Protein AF-0000000082939310 (afdb_homodimer)

Foldseek 3Di:
DWWDQDPPDIDRPVFWDDKDFPVCCPVPPVVVVVVVVLCVQAPEAERDPAAGMWTDGNHYIYRGNDHPVRRVVRGCVVVVVPVVVVPPVD/DWWDQDPPDIDRPVFWDDKDFPVCCVVPPVVVVVVVVLCVQAEEAERDPAAGMWTDGNHYIYRGNDHPVRRVVRGCVVVVVPPVVVPPVD

Organism: NCBI:txid1808955

Sequence (180 aa):
MFIHLGENVVVPIREIVAILDGQLFYSSTIVQEFIDGQSKTKEIIEISTTMKTIIVTLNQIYFSPLASVTLKRRSTQLFETGQINLENEQMFIHLGENVVVPIREIVAILDGQLFYSSTIVQEFIDGQSKTKEIIEISTTMKTIIVTLNQIYFSPLASVTLKRRSTQLFETGQINLENEQ

Structure (mmCIF, N/CA/C/O backbone):
data_AF-0000000082939310-model_v1
#
loop_
_entity.id
_entity.type
_entity.pdbx_description
1 polymer 'DUF370 domain-containing protein'
#
loop_
_atom_site.group_PDB
_atom_site.id
_atom_site.type_symbol
_atom_site.label_atom_id
_atom_site.label_alt_id
_atom_site.label_comp_id
_atom_site.label_asym_id
_atom_site.label_entity_id
_atom_site.label_seq_id
_atom_site.pdbx_PDB_ins_code
_atom_site.Cartn_x
_atom_site.Cartn_y
_atom_site.Cartn_z
_atom_site.occupancy
_atom_site.B_iso_or_equiv
_atom_site.auth_seq_id
_atom_site.auth_comp_id
_atom_site.auth_asym_id
_atom_site.auth_atom_id
_atom_site.pdbx_PDB_model_num
ATOM 1 N N . MET A 1 1 ? 14.227 -8.078 5.848 1 77.56 1 MET A N 1
ATOM 2 C CA . MET A 1 1 ? 12.852 -8.25 6.324 1 77.56 1 MET A CA 1
ATOM 3 C C . MET A 1 1 ? 11.93 -8.664 5.184 1 77.56 1 MET A C 1
ATOM 5 O O . MET A 1 1 ? 12.125 -8.25 4.039 1 77.56 1 MET A O 1
ATOM 9 N N . PHE A 1 2 ? 11.047 -9.656 5.637 1 82.06 2 PHE A N 1
ATOM 10 C CA . PHE A 1 2 ? 10.18 -10.227 4.605 1 82.06 2 PHE A CA 1
ATOM 11 C C . PHE A 1 2 ? 8.727 -10.203 5.043 1 82.06 2 PHE A C 1
ATOM 13 O O . PHE A 1 2 ? 8.43 -10.102 6.238 1 82.06 2 PHE A O 1
ATOM 20 N N . ILE A 1 3 ? 7.859 -10.266 3.953 1 84.94 3 ILE A N 1
ATOM 21 C CA . ILE A 1 3 ? 6.434 -10.422 4.23 1 84.94 3 ILE A CA 1
ATOM 22 C C . ILE A 1 3 ? 5.891 -11.633 3.479 1 84.94 3 ILE A C 1
ATOM 24 O O . ILE A 1 3 ? 6.281 -11.891 2.338 1 84.94 3 ILE A O 1
ATOM 28 N N . HIS A 1 4 ? 5.113 -12.406 4.16 1 87.94 4 HIS A N 1
ATOM 29 C CA . HIS A 1 4 ? 4.438 -13.547 3.557 1 87.94 4 HIS A CA 1
ATOM 30 C C . HIS A 1 4 ? 3.135 -13.125 2.887 1 87.94 4 HIS A C 1
ATOM 32 O O . HIS A 1 4 ? 2.291 -12.477 3.512 1 87.94 4 HIS A O 1
ATOM 38 N N . LEU A 1 5 ? 2.957 -13.586 1.614 1 90.81 5 LEU A N 1
ATOM 39 C CA . LEU A 1 5 ? 1.813 -13.133 0.831 1 90.81 5 LEU A CA 1
ATOM 40 C C . LEU A 1 5 ? 0.791 -14.258 0.666 1 90.81 5 LEU A C 1
ATOM 42 O O . LEU A 1 5 ? -0.255 -14.062 0.042 1 90.81 5 LEU A O 1
ATOM 46 N N . GLY A 1 6 ? 1.172 -15.43 1.054 1 87.69 6 GLY A N 1
ATOM 47 C CA . GLY A 1 6 ? 0.301 -16.578 0.898 1 87.69 6 GLY A CA 1
ATOM 48 C C . GLY A 1 6 ? 0.939 -17.703 0.11 1 87.69 6 GLY A C 1
ATOM 49 O O . GLY A 1 6 ? 1.734 -17.469 -0.801 1 87.69 6 GLY A O 1
ATOM 50 N N . GLU A 1 7 ? 0.528 -19.016 0.419 1 88.88 7 GLU A N 1
ATOM 51 C CA . GLU A 1 7 ? 0.903 -20.234 -0.285 1 88.88 7 GLU A CA 1
ATOM 52 C C . GLU A 1 7 ? 2.41 -20.297 -0.521 1 88.88 7 GLU A C 1
ATOM 54 O O . GLU A 1 7 ? 2.857 -20.562 -1.639 1 88.88 7 GLU A O 1
ATOM 59 N N . ASN A 1 8 ? 3.225 -19.953 0.34 1 87.06 8 ASN A N 1
ATOM 60 C CA . ASN A 1 8 ? 4.676 -20.094 0.361 1 87.06 8 ASN A CA 1
ATOM 61 C C . ASN A 1 8 ? 5.352 -19.016 -0.491 1 87.06 8 ASN A C 1
ATOM 63 O O . ASN A 1 8 ? 6.402 -19.266 -1.082 1 87.06 8 ASN A O 1
ATOM 67 N N . VAL A 1 9 ? 4.648 -17.953 -0.665 1 92.06 9 VAL A N 1
ATOM 68 C CA . VAL A 1 9 ? 5.234 -16.812 -1.362 1 92.06 9 VAL A CA 1
ATOM 69 C C . VAL A 1 9 ? 5.648 -15.75 -0.351 1 92.06 9 VAL A C 1
ATOM 71 O O . VAL A 1 9 ? 4.844 -15.336 0.488 1 92.06 9 VAL A O 1
ATOM 74 N N . VAL A 1 10 ? 6.902 -15.375 -0.443 1 89.69 10 VAL A N 1
ATOM 75 C CA . VAL A 1 10 ? 7.457 -14.352 0.443 1 89.69 10 VAL A CA 1
ATOM 76 C C . VAL A 1 10 ? 8.211 -13.305 -0.377 1 89.69 10 VAL A C 1
ATOM 78 O O . VAL A 1 10 ? 8.867 -13.641 -1.366 1 89.69 10 VAL A O 1
ATOM 81 N N . VAL A 1 11 ? 8.023 -12.039 -0.025 1 90.81 11 VAL A N 1
ATOM 82 C CA . VAL A 1 11 ? 8.727 -10.984 -0.738 1 90.81 11 VAL A CA 1
ATOM 83 C C . VAL A 1 11 ? 9.469 -10.094 0.257 1 90.81 11 VAL A C 1
ATOM 85 O O . VAL A 1 11 ? 9.016 -9.906 1.392 1 90.81 11 VAL A O 1
ATOM 88 N N . PRO A 1 12 ? 10.617 -9.609 -0.157 1 87.56 12 PRO A N 1
ATOM 89 C CA . PRO A 1 12 ? 11.281 -8.625 0.7 1 87.56 12 PRO A CA 1
ATOM 90 C C . PRO A 1 12 ? 10.5 -7.316 0.805 1 87.56 12 PRO A C 1
ATOM 92 O O . PRO A 1 12 ? 10.016 -6.797 -0.206 1 87.56 12 PRO A O 1
ATOM 95 N N . ILE A 1 13 ? 10.367 -6.758 2.006 1 85.25 13 ILE A N 1
ATOM 96 C CA . ILE A 1 13 ? 9.617 -5.531 2.254 1 85.25 13 ILE A CA 1
ATOM 97 C C . ILE A 1 13 ? 10.227 -4.383 1.452 1 85.25 13 ILE A C 1
ATOM 99 O O . ILE A 1 13 ? 9.508 -3.531 0.928 1 85.25 13 ILE A O 1
ATOM 103 N N . ARG A 1 14 ? 11.531 -4.391 1.228 1 84.56 14 ARG A N 1
ATOM 104 C CA . ARG A 1 14 ? 12.234 -3.289 0.579 1 84.56 14 ARG A CA 1
ATOM 105 C C . ARG A 1 14 ? 11.867 -3.199 -0.899 1 84.56 14 ARG A C 1
ATOM 107 O O . ARG A 1 14 ? 12.133 -2.184 -1.548 1 84.56 14 ARG A O 1
ATOM 114 N N . GLU A 1 15 ? 11.289 -4.238 -1.405 1 91.31 15 GLU A N 1
ATOM 115 C CA . GLU A 1 15 ? 10.961 -4.258 -2.828 1 91.31 15 GLU A CA 1
ATOM 116 C C . GLU A 1 15 ? 9.531 -3.785 -3.068 1 91.31 15 GLU A C 1
ATOM 118 O O . GLU A 1 15 ? 9.117 -3.598 -4.215 1 91.31 15 GLU A O 1
ATOM 123 N N . ILE A 1 16 ? 8.828 -3.566 -1.987 1 90.81 16 ILE A N 1
ATOM 124 C CA . ILE A 1 16 ? 7.418 -3.215 -2.127 1 90.81 16 ILE A CA 1
ATOM 125 C C . ILE A 1 16 ? 7.289 -1.745 -2.518 1 90.81 16 ILE A C 1
ATOM 127 O O . ILE A 1 16 ? 7.887 -0.873 -1.883 1 90.81 16 ILE A O 1
ATOM 131 N N . VAL A 1 17 ? 6.496 -1.561 -3.537 1 93.12 17 VAL A N 1
ATOM 132 C CA . VAL A 1 17 ? 6.23 -0.223 -4.055 1 93.12 17 VAL A CA 1
ATOM 133 C C . VAL A 1 17 ? 4.875 0.265 -3.547 1 93.12 17 VAL A C 1
ATOM 135 O O . VAL A 1 17 ? 4.723 1.435 -3.184 1 93.12 17 VAL A O 1
ATOM 138 N N . ALA A 1 18 ? 3.908 -0.695 -3.471 1 94 18 ALA A N 1
ATOM 139 C CA . ALA A 1 18 ? 2.547 -0.338 -3.08 1 94 18 ALA A CA 1
ATOM 140 C C . ALA A 1 18 ? 1.801 -1.548 -2.523 1 94 18 ALA A C 1
ATOM 142 O O . ALA A 1 18 ? 2.029 -2.68 -2.957 1 94 18 ALA A O 1
ATOM 143 N N . ILE A 1 19 ? 0.95 -1.281 -1.609 1 93.12 19 ILE A N 1
ATOM 144 C CA . ILE A 1 19 ? -0.035 -2.232 -1.106 1 93.12 19 ILE A CA 1
ATOM 145 C C . ILE A 1 19 ? -1.438 -1.645 -1.245 1 93.12 19 ILE A C 1
ATOM 147 O O . ILE A 1 19 ? -1.698 -0.529 -0.789 1 93.12 19 ILE A O 1
ATOM 151 N N . LEU A 1 20 ? -2.307 -2.426 -1.86 1 94.56 20 LEU A N 1
ATOM 152 C CA . LEU A 1 20 ? -3.643 -1.908 -2.141 1 94.56 20 LEU A CA 1
ATOM 153 C C . LEU A 1 20 ? -4.715 -2.896 -1.689 1 94.56 20 LEU A C 1
ATOM 155 O O . LEU A 1 20 ? -4.488 -4.109 -1.692 1 94.56 20 LEU A O 1
ATOM 159 N N . ASP A 1 21 ? -5.836 -2.35 -1.331 1 93.38 21 ASP A N 1
ATOM 160 C CA . ASP A 1 21 ? -7.004 -3.189 -1.074 1 93.38 21 ASP A CA 1
ATOM 161 C C . ASP A 1 21 ? -7.5 -3.85 -2.357 1 93.38 21 ASP A C 1
ATOM 163 O O . ASP A 1 21 ? -7.883 -3.164 -3.309 1 93.38 21 ASP A O 1
ATOM 167 N N . GLY A 1 22 ? -7.594 -5.129 -2.336 1 94.69 22 GLY A N 1
ATOM 168 C CA . GLY A 1 22 ? -7.965 -5.883 -3.521 1 94.69 22 GLY A CA 1
ATOM 169 C C . GLY A 1 22 ? -9.391 -5.625 -3.969 1 94.69 22 GLY A C 1
ATOM 170 O O . GLY A 1 22 ? -9.703 -5.734 -5.156 1 94.69 22 GLY A O 1
ATOM 171 N N . GLN A 1 23 ? -10.227 -5.254 -3.076 1 92.12 23 GLN A N 1
ATOM 172 C CA . GLN A 1 23 ? -11.617 -4.996 -3.408 1 92.12 23 GLN A CA 1
ATOM 173 C C . GLN A 1 23 ? -11.75 -3.814 -4.367 1 92.12 23 GLN A C 1
ATOM 175 O O . GLN A 1 23 ? -12.664 -3.773 -5.191 1 92.12 23 GLN A O 1
ATOM 180 N N . LEU A 1 24 ? -10.805 -3.02 -4.383 1 91.56 24 LEU A N 1
ATOM 181 C CA . LEU A 1 24 ? -10.891 -1.802 -5.184 1 91.56 24 LEU A CA 1
ATOM 182 C C . LEU A 1 24 ? -10.492 -2.07 -6.629 1 91.56 24 LEU A C 1
ATOM 184 O O . LEU A 1 24 ? -10.789 -1.27 -7.52 1 91.56 24 LEU A O 1
ATOM 188 N N . PHE A 1 25 ? -9.883 -3.113 -6.828 1 93.62 25 PHE A N 1
ATOM 189 C CA . PHE A 1 25 ? -9.492 -3.477 -8.188 1 93.62 25 PHE A CA 1
ATOM 190 C C . PHE A 1 25 ? -10.719 -3.592 -9.086 1 93.62 25 PHE A C 1
ATOM 192 O O . PHE A 1 25 ? -10.656 -3.256 -10.273 1 93.62 25 PHE A O 1
ATOM 199 N N . TYR A 1 26 ? -11.812 -3.906 -8.516 1 92.12 26 TYR A N 1
ATOM 200 C CA . TYR A 1 26 ? -13.008 -4.156 -9.305 1 92.12 26 TYR A CA 1
ATOM 201 C C . TYR A 1 26 ? -13.938 -2.947 -9.289 1 92.12 26 TYR A C 1
ATOM 203 O O . TYR A 1 26 ? -14.742 -2.758 -10.203 1 92.12 26 TYR A O 1
ATOM 211 N N . SER A 1 27 ? -13.734 -2.184 -8.305 1 91.88 27 SER A N 1
ATOM 212 C CA . SER A 1 27 ? -14.75 -1.15 -8.117 1 91.88 27 SER A CA 1
ATOM 213 C C . SER A 1 27 ? -14.188 0.234 -8.43 1 91.88 27 SER A C 1
ATOM 215 O O . SER A 1 27 ? -14.953 1.176 -8.664 1 91.88 27 SER A O 1
ATOM 217 N N . SER A 1 28 ? -12.844 0.366 -8.422 1 90.56 28 SER A N 1
ATOM 218 C CA . SER A 1 28 ? -12.234 1.68 -8.602 1 90.56 28 SER A CA 1
ATOM 219 C C . SER A 1 28 ? -11.484 1.768 -9.93 1 90.56 28 SER A C 1
ATOM 221 O O . SER A 1 28 ? -10.531 1.024 -10.164 1 90.56 28 SER A O 1
ATOM 223 N N . THR A 1 29 ? -11.914 2.742 -10.75 1 92.94 29 THR A N 1
ATOM 224 C CA . THR A 1 29 ? -11.266 2.936 -12.039 1 92.94 29 THR A CA 1
ATOM 225 C C . THR A 1 29 ? -9.812 3.377 -11.852 1 92.94 29 THR A C 1
ATOM 227 O O . THR A 1 29 ? -8.938 2.973 -12.617 1 92.94 29 THR A O 1
ATOM 230 N N . ILE A 1 30 ? -9.594 4.133 -10.859 1 90.56 30 ILE A N 1
ATOM 231 C CA . ILE A 1 30 ? -8.266 4.684 -10.609 1 90.56 30 ILE A CA 1
ATOM 232 C C . ILE A 1 30 ? -7.305 3.559 -10.234 1 90.56 30 ILE A C 1
ATOM 234 O O . ILE A 1 30 ? -6.188 3.49 -10.75 1 90.56 30 ILE A O 1
ATOM 238 N N . VAL A 1 31 ? -7.738 2.619 -9.344 1 93.62 31 VAL A N 1
ATOM 239 C CA . VAL A 1 31 ? -6.902 1.49 -8.945 1 93.62 31 VAL A CA 1
ATOM 240 C C . VAL A 1 31 ? -6.672 0.571 -10.141 1 93.62 31 VAL A C 1
ATOM 242 O O . VAL A 1 31 ? -5.551 0.109 -10.367 1 93.62 31 VAL A O 1
ATOM 245 N N . GLN A 1 32 ? -7.723 0.394 -10.922 1 95.06 32 GLN A N 1
ATOM 246 C CA . GLN A 1 32 ? -7.594 -0.415 -12.133 1 95.06 32 GLN A CA 1
ATOM 247 C C . GLN A 1 32 ? -6.547 0.172 -13.078 1 95.06 32 GLN A C 1
ATOM 249 O O . GLN A 1 32 ? -5.707 -0.554 -13.609 1 95.06 32 GLN A O 1
ATOM 254 N N . GLU A 1 33 ? -6.566 1.391 -13.32 1 93.31 33 GLU A N 1
ATOM 255 C CA . GLU A 1 33 ? -5.621 2.07 -14.195 1 93.31 33 GLU A CA 1
ATOM 256 C C . GLU A 1 33 ? -4.195 1.967 -13.656 1 93.31 33 GLU A C 1
ATOM 258 O O . GLU A 1 33 ? -3.252 1.764 -14.422 1 93.31 33 GLU A O 1
ATOM 263 N N . PHE A 1 34 ? -4.082 2.135 -12.336 1 93.25 34 PHE A N 1
ATOM 264 C CA . PHE A 1 34 ? -2.773 2.012 -11.703 1 93.25 34 PHE A CA 1
ATOM 265 C C . PHE A 1 34 ? -2.176 0.633 -11.961 1 93.25 34 PHE A C 1
ATOM 267 O O . PHE A 1 34 ? -1.026 0.52 -12.391 1 93.25 34 PHE A O 1
ATOM 274 N N . ILE A 1 35 ? -3.037 -0.424 -11.766 1 96.56 35 ILE A N 1
ATOM 275 C CA . ILE A 1 35 ? -2.57 -1.794 -11.945 1 96.56 35 ILE A CA 1
ATOM 276 C C . ILE A 1 35 ? -2.289 -2.053 -13.422 1 96.56 35 ILE A C 1
ATOM 278 O O . ILE A 1 35 ? -1.28 -2.672 -13.773 1 96.56 35 ILE A O 1
ATOM 282 N N . ASP A 1 36 ? -3.125 -1.569 -14.266 1 95.56 36 ASP A N 1
ATOM 283 C CA . ASP A 1 36 ? -2.918 -1.716 -15.703 1 95.56 36 ASP A CA 1
ATOM 284 C C . ASP A 1 36 ? -1.602 -1.074 -16.141 1 95.56 36 ASP A C 1
ATOM 286 O O . ASP A 1 36 ? -0.873 -1.635 -16.953 1 95.56 36 ASP A O 1
ATOM 290 N N . GLY A 1 37 ? -1.375 0.058 -15.602 1 94.44 37 GLY A N 1
ATOM 291 C CA . GLY A 1 37 ? -0.117 0.725 -15.898 1 94.44 37 GLY A CA 1
ATOM 292 C C . GLY A 1 37 ? 1.098 -0.062 -15.445 1 94.44 37 GLY A C 1
ATOM 293 O O . GLY A 1 37 ? 2.064 -0.208 -16.203 1 94.44 37 GLY A O 1
ATOM 294 N N . GLN A 1 38 ? 1.034 -0.587 -14.25 1 94.12 38 GLN A N 1
ATOM 295 C CA . GLN A 1 38 ? 2.135 -1.364 -13.688 1 94.12 38 GLN A CA 1
ATOM 296 C C . GLN A 1 38 ? 2.295 -2.695 -14.414 1 94.12 38 GLN A C 1
ATOM 298 O O . GLN A 1 38 ? 3.41 -3.203 -14.555 1 94.12 38 GLN A O 1
ATOM 303 N N . SER A 1 39 ? 1.178 -3.205 -14.953 1 96 39 SER A N 1
ATOM 304 C CA . SER A 1 39 ? 1.187 -4.523 -15.578 1 96 39 SER A CA 1
ATOM 305 C C . SER A 1 39 ? 1.777 -4.461 -16.984 1 96 39 SER A C 1
ATOM 307 O O . SER A 1 39 ? 1.938 -5.492 -17.641 1 96 39 SER A O 1
ATOM 309 N N . LYS A 1 40 ? 2.086 -3.268 -17.391 1 94.81 40 LYS A N 1
ATOM 310 C CA . LYS A 1 40 ? 2.764 -3.135 -18.672 1 94.81 40 LYS A CA 1
ATOM 311 C C . LYS A 1 40 ? 4.195 -3.658 -18.609 1 94.81 40 LYS A C 1
ATOM 313 O O . LYS A 1 40 ? 4.742 -4.137 -19.594 1 94.81 40 LYS A O 1
ATOM 318 N N . THR A 1 41 ? 4.84 -3.602 -17.5 1 93.12 41 THR A N 1
ATOM 319 C CA . THR A 1 41 ? 6.238 -3.988 -17.328 1 93.12 41 THR A CA 1
ATOM 320 C C . THR A 1 41 ? 6.375 -5.082 -16.281 1 93.12 41 THR A C 1
ATOM 322 O O . THR A 1 41 ? 7.445 -5.668 -16.125 1 93.12 41 THR A O 1
ATOM 325 N N . LYS A 1 42 ? 5.32 -5.324 -15.539 1 96.19 42 LYS A N 1
ATOM 326 C CA . LYS A 1 42 ? 5.348 -6.316 -14.461 1 96.19 42 LYS A CA 1
ATOM 327 C C . LYS A 1 42 ? 4.312 -7.41 -14.703 1 96.19 42 LYS A C 1
ATOM 329 O O . LYS A 1 42 ? 3.201 -7.133 -15.156 1 96.19 42 LYS A O 1
ATOM 334 N N . GLU A 1 43 ? 4.699 -8.547 -14.305 1 97.38 43 GLU A N 1
ATOM 335 C CA . GLU A 1 43 ? 3.752 -9.656 -14.414 1 97.38 43 GLU A CA 1
ATOM 336 C C . GLU A 1 43 ? 2.85 -9.727 -13.18 1 97.38 43 GLU A C 1
ATOM 338 O O . GLU A 1 43 ? 3.297 -9.492 -12.062 1 97.38 43 GLU A O 1
ATOM 343 N N . ILE A 1 44 ? 1.626 -10.148 -13.469 1 97.62 44 ILE A N 1
ATOM 344 C CA . ILE A 1 44 ? 0.687 -10.383 -12.375 1 97.62 44 ILE A CA 1
ATOM 345 C C . ILE A 1 44 ? 0.759 -11.844 -11.93 1 97.62 44 ILE A C 1
ATOM 347 O O . ILE A 1 44 ? 0.609 -12.75 -12.75 1 97.62 44 ILE A O 1
ATOM 351 N N . ILE A 1 45 ? 1.07 -12.031 -10.633 1 97.44 45 ILE A N 1
ATOM 352 C CA . ILE A 1 45 ? 1.084 -13.367 -10.047 1 97.44 45 ILE A CA 1
ATOM 353 C C . ILE A 1 45 ? -0.133 -13.547 -9.141 1 97.44 45 ILE A C 1
ATOM 355 O O . ILE A 1 45 ? -0.25 -12.883 -8.109 1 97.44 45 ILE A O 1
ATOM 359 N N . GLU A 1 46 ? -0.945 -14.422 -9.555 1 97.31 46 GL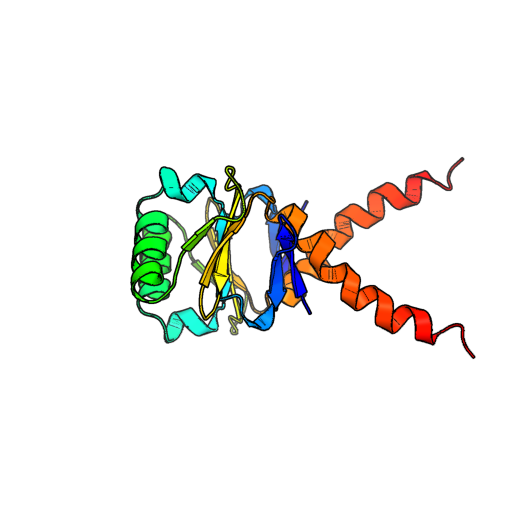U A N 1
ATOM 360 C CA . GLU A 1 46 ? -2.094 -14.766 -8.727 1 97.31 46 GLU A CA 1
ATOM 361 C C . GLU A 1 46 ? -1.758 -15.914 -7.77 1 97.31 46 GLU A C 1
ATOM 363 O O . GLU A 1 46 ? -1.663 -17.062 -8.188 1 97.31 46 GLU A O 1
ATOM 368 N N . ILE A 1 47 ? -1.652 -15.625 -6.516 1 96.06 47 ILE A N 1
ATOM 369 C CA . ILE A 1 47 ? -1.181 -16.609 -5.535 1 96.06 47 ILE A CA 1
ATOM 370 C C . ILE A 1 47 ? -2.277 -17.625 -5.258 1 96.06 47 ILE A C 1
ATOM 372 O O . ILE A 1 47 ? -1.99 -18.797 -5.012 1 96.06 47 ILE A O 1
ATOM 376 N N . SER A 1 48 ? -3.549 -17.172 -5.258 1 94.88 48 SER A N 1
ATOM 377 C CA . SER A 1 48 ? -4.707 -18.031 -5.031 1 94.88 48 SER A CA 1
ATOM 378 C C . SER A 1 48 ? -5.91 -17.562 -5.84 1 94.88 48 SER A C 1
ATOM 380 O O . SER A 1 48 ? -5.82 -16.578 -6.59 1 94.88 48 SER A O 1
ATOM 382 N N . THR A 1 49 ? -6.961 -18.297 -5.66 1 94.12 49 THR A N 1
ATOM 383 C CA . THR A 1 49 ? -8.188 -17.953 -6.371 1 94.12 49 THR A CA 1
ATOM 384 C C . THR A 1 49 ? -8.812 -16.688 -5.785 1 94.12 49 THR A C 1
ATOM 386 O O . THR A 1 49 ? -9.609 -16.031 -6.445 1 94.12 49 THR A O 1
ATOM 389 N N . THR A 1 50 ? -8.422 -16.422 -4.523 1 93.25 50 THR A N 1
ATOM 390 C CA . THR A 1 50 ? -8.945 -15.227 -3.861 1 93.25 50 THR A CA 1
ATOM 391 C C . THR A 1 50 ? -7.887 -14.133 -3.801 1 93.25 50 THR A C 1
ATOM 393 O O . THR A 1 50 ? -6.695 -14.422 -3.686 1 93.25 50 THR A O 1
ATOM 396 N N . MET A 1 51 ? -8.305 -12.891 -4.043 1 93.62 51 MET A N 1
ATOM 397 C CA . MET A 1 51 ? -7.414 -11.734 -3.955 1 93.62 51 MET A CA 1
ATOM 398 C C . MET A 1 51 ? -7.965 -10.695 -2.98 1 93.62 51 MET A C 1
ATOM 400 O O . MET A 1 51 ? -8.969 -10.047 -3.264 1 93.62 51 MET A O 1
ATOM 404 N N . LYS A 1 52 ? -7.273 -10.625 -1.839 1 92.69 52 LYS A N 1
ATOM 405 C CA . LYS A 1 52 ? -7.707 -9.664 -0.828 1 92.69 52 LYS A CA 1
ATOM 406 C C . LYS A 1 52 ? -6.812 -8.43 -0.821 1 92.69 52 LYS A C 1
ATOM 408 O O . LYS A 1 52 ? -7.281 -7.32 -0.577 1 92.69 52 LYS A O 1
ATOM 413 N N . THR A 1 53 ? -5.535 -8.641 -1.102 1 93.56 53 THR A N 1
ATOM 414 C CA . THR A 1 53 ? -4.566 -7.555 -1.142 1 93.56 53 THR A CA 1
ATOM 415 C C . THR A 1 53 ? -3.752 -7.602 -2.432 1 93.56 53 THR A C 1
ATOM 417 O O . THR A 1 53 ? -3.428 -8.68 -2.928 1 93.56 53 THR A O 1
ATOM 420 N N . ILE A 1 54 ? -3.502 -6.5 -2.977 1 96.19 54 ILE A N 1
ATOM 421 C CA . ILE A 1 54 ? -2.607 -6.402 -4.125 1 96.19 54 ILE A CA 1
ATOM 422 C C . ILE A 1 54 ? -1.27 -5.809 -3.686 1 96.19 54 ILE A C 1
ATOM 424 O O . ILE A 1 54 ? -1.23 -4.746 -3.062 1 96.19 54 ILE A O 1
ATOM 428 N N . ILE A 1 55 ? -0.191 -6.504 -4.016 1 95 55 ILE A N 1
ATOM 429 C CA . ILE A 1 55 ? 1.153 -6.043 -3.689 1 95 55 ILE A CA 1
ATOM 430 C C . ILE A 1 55 ? 1.939 -5.789 -4.973 1 95 55 ILE A C 1
ATOM 432 O O . ILE A 1 55 ? 2.119 -6.695 -5.789 1 95 55 ILE A O 1
ATOM 436 N N . VAL A 1 56 ? 2.348 -4.547 -5.086 1 96.25 56 VAL A N 1
ATOM 437 C CA . VAL A 1 56 ? 3.174 -4.18 -6.234 1 96.25 56 VAL A CA 1
ATOM 438 C C . VAL A 1 56 ? 4.637 -4.09 -5.809 1 96.25 56 VAL A C 1
ATOM 440 O O . VAL A 1 56 ? 4.98 -3.334 -4.895 1 96.25 56 VAL A O 1
ATOM 443 N N . THR A 1 57 ? 5.484 -4.891 -6.383 1 95.69 57 THR A N 1
ATOM 444 C CA . THR A 1 57 ? 6.918 -4.855 -6.129 1 95.69 57 THR A CA 1
ATOM 445 C C . THR A 1 57 ? 7.664 -4.258 -7.32 1 95.69 57 THR A C 1
ATOM 447 O O . THR A 1 57 ? 7.047 -3.793 -8.281 1 95.69 57 THR A O 1
ATOM 450 N N . LEU A 1 58 ? 8.969 -4.254 -7.215 1 93.44 58 LEU A N 1
ATOM 451 C CA . LEU A 1 58 ? 9.812 -3.695 -8.266 1 93.44 58 LEU A CA 1
ATOM 452 C C . LEU A 1 58 ? 9.672 -4.5 -9.555 1 93.44 58 LEU A C 1
ATOM 454 O O . LEU A 1 58 ? 9.703 -3.938 -10.656 1 93.44 58 LEU A O 1
ATOM 458 N N . ASN A 1 59 ? 9.273 -5.801 -9.367 1 94.06 59 ASN A N 1
ATOM 459 C CA . ASN A 1 59 ? 9.375 -6.641 -10.555 1 94.06 59 ASN A CA 1
ATOM 460 C C . ASN A 1 59 ? 8.055 -7.348 -10.852 1 94.06 59 ASN A C 1
ATOM 462 O O . ASN A 1 59 ? 7.84 -7.832 -11.961 1 94.06 59 ASN A O 1
ATOM 466 N N . GLN A 1 60 ? 7.18 -7.402 -9.789 1 97.5 60 GLN A N 1
ATOM 467 C CA . GLN A 1 60 ? 5.965 -8.195 -9.953 1 97.5 60 GLN A CA 1
ATOM 468 C C . GLN A 1 60 ? 4.793 -7.555 -9.211 1 97.5 60 GLN A C 1
ATOM 470 O O . GLN A 1 60 ? 4.988 -6.699 -8.352 1 97.5 60 GLN A O 1
ATOM 475 N N . ILE A 1 61 ? 3.652 -8.047 -9.664 1 98 61 ILE A N 1
ATOM 476 C CA . ILE A 1 61 ? 2.412 -7.727 -8.961 1 98 61 ILE A CA 1
ATOM 477 C C . ILE A 1 61 ? 1.797 -9 -8.398 1 98 61 ILE A C 1
ATOM 479 O O . ILE A 1 61 ? 1.579 -9.969 -9.133 1 98 61 ILE A O 1
ATOM 483 N N . TYR A 1 62 ? 1.517 -8.977 -7.062 1 96.81 62 TYR A N 1
ATOM 484 C CA . TYR A 1 62 ? 0.952 -10.164 -6.434 1 96.81 62 TYR A CA 1
ATOM 485 C C . TYR A 1 62 ? -0.498 -9.93 -6.027 1 96.81 62 TYR A C 1
ATOM 487 O O . TYR A 1 62 ? -0.806 -8.953 -5.336 1 96.81 62 TYR A O 1
ATOM 495 N N . PHE A 1 63 ? -1.347 -10.852 -6.512 1 97.25 63 PHE A N 1
ATOM 496 C CA . PHE A 1 63 ? -2.697 -10.953 -5.973 1 97.25 63 PHE A CA 1
ATOM 497 C C . PHE A 1 63 ? -2.746 -11.945 -4.82 1 97.25 63 PHE A C 1
ATOM 499 O O . PHE A 1 63 ? -2.795 -13.156 -5.039 1 97.25 63 PHE A O 1
ATOM 506 N N . SER A 1 64 ? -2.707 -11.336 -3.596 1 94.62 64 SER A N 1
ATOM 507 C CA . SER A 1 64 ? -2.549 -12.156 -2.396 1 94.62 64 SER A CA 1
ATOM 508 C C . SER A 1 64 ? -3.9 -12.484 -1.77 1 94.62 64 SER A C 1
ATOM 510 O O . SER A 1 64 ? -4.785 -11.625 -1.704 1 94.62 64 SER A O 1
ATOM 512 N N . PRO A 1 65 ? -4.086 -13.711 -1.211 1 94.38 65 PRO A N 1
ATOM 513 C CA . PRO A 1 65 ? -5.332 -14.047 -0.518 1 94.38 65 PRO A CA 1
ATOM 514 C C . PRO A 1 65 ? -5.383 -13.5 0.906 1 94.38 65 PRO A C 1
ATOM 516 O O . PRO A 1 65 ? -6.414 -13.602 1.573 1 94.38 65 PRO A O 1
ATOM 519 N N . LEU A 1 66 ? -4.301 -12.875 1.338 1 87.81 66 LEU A N 1
ATOM 520 C CA . LEU A 1 66 ? -4.223 -12.406 2.719 1 87.81 66 LEU A CA 1
ATOM 521 C C . LEU A 1 66 ? -4.652 -10.953 2.828 1 87.81 66 LEU A C 1
ATOM 523 O O . LEU A 1 66 ? -4.32 -10.133 1.967 1 87.81 66 LEU A O 1
ATOM 527 N N . ALA A 1 67 ? -5.418 -10.703 3.898 1 79.38 67 ALA A N 1
ATOM 528 C CA . ALA A 1 67 ? -5.773 -9.312 4.176 1 79.38 67 ALA A CA 1
ATOM 529 C C . ALA A 1 67 ? -4.559 -8.516 4.645 1 79.38 67 ALA A C 1
ATOM 531 O O . ALA A 1 67 ? -3.65 -9.07 5.27 1 79.38 67 ALA A O 1
ATOM 532 N N . SER A 1 68 ? -4.414 -7.23 4.293 1 67 68 SER A N 1
ATOM 533 C CA . SER A 1 68 ? -3.281 -6.363 4.602 1 67 68 SER A CA 1
ATOM 534 C C . SER A 1 68 ? -2.934 -6.418 6.086 1 67 68 SER A C 1
ATOM 536 O O . SER A 1 68 ? -1.759 -6.363 6.457 1 67 68 SER A O 1
ATOM 538 N N . VAL A 1 69 ? -3.916 -6.418 6.93 1 60.5 69 VAL A N 1
ATOM 539 C CA . VAL A 1 69 ? -3.68 -6.492 8.367 1 60.5 69 VAL A CA 1
ATOM 540 C C . VAL A 1 69 ? -2.934 -7.781 8.703 1 60.5 69 VAL A C 1
ATOM 542 O O . VAL A 1 69 ? -2.047 -7.789 9.562 1 60.5 69 VAL A O 1
ATOM 545 N N . THR A 1 70 ? -3.309 -8.797 7.992 1 57 70 THR A N 1
ATOM 546 C CA . THR A 1 70 ? -2.719 -10.117 8.211 1 57 70 THR A CA 1
ATOM 547 C C . THR A 1 70 ? -1.297 -10.164 7.656 1 57 70 THR A C 1
ATOM 549 O O . THR A 1 70 ? -0.453 -10.906 8.172 1 57 70 THR A O 1
ATOM 552 N N . LEU A 1 71 ? -0.991 -9.25 6.727 1 56 71 LEU A N 1
ATOM 553 C CA . LEU A 1 71 ? 0.338 -9.258 6.125 1 56 71 LEU A CA 1
ATOM 554 C C . LEU A 1 71 ? 1.394 -8.812 7.133 1 56 71 LEU A C 1
ATOM 556 O O . LEU A 1 71 ? 2.539 -9.266 7.074 1 56 71 LEU A O 1
ATOM 560 N N . LYS A 1 72 ? 1.046 -7.938 8.055 1 53.41 72 LYS A N 1
ATOM 561 C CA . LYS A 1 72 ? 1.964 -7.406 9.055 1 53.41 72 LYS A CA 1
ATOM 562 C C . LYS A 1 72 ? 2.371 -8.484 10.062 1 53.41 72 LYS A C 1
ATOM 564 O O . LYS A 1 72 ? 3.535 -8.562 10.461 1 53.41 72 LYS A O 1
ATOM 569 N N . ARG A 1 73 ? 1.505 -9.156 10.539 1 49.62 73 ARG A N 1
ATOM 570 C CA . ARG A 1 73 ? 1.859 -10.156 11.547 1 49.62 73 ARG A CA 1
ATOM 571 C C . ARG A 1 73 ? 2.939 -11.094 11.023 1 49.62 73 ARG A C 1
ATOM 573 O O . ARG A 1 73 ? 3.834 -11.5 11.773 1 49.62 73 ARG A O 1
ATOM 580 N N . ARG A 1 74 ? 2.775 -11.328 9.898 1 49.66 74 ARG A N 1
ATOM 581 C CA . ARG A 1 74 ? 3.695 -12.344 9.406 1 49.66 74 ARG A CA 1
ATOM 582 C C . ARG A 1 74 ? 4.996 -11.727 8.922 1 49.66 74 ARG A C 1
ATOM 584 O O . ARG A 1 74 ? 5.934 -12.438 8.555 1 49.66 74 ARG A O 1
ATOM 591 N N . SER A 1 75 ? 5.004 -10.414 8.742 1 49.69 75 SER A N 1
ATOM 592 C CA . SER A 1 75 ? 6.25 -9.75 8.375 1 49.69 75 SER A CA 1
ATOM 593 C C . SER A 1 75 ? 7.289 -9.867 9.484 1 49.69 75 SER A C 1
ATOM 595 O O . SER A 1 75 ? 8.484 -10.016 9.219 1 49.69 75 SER A O 1
ATOM 597 N N . THR A 1 76 ? 6.773 -9.508 10.727 1 45.44 76 THR A N 1
ATOM 598 C CA . THR A 1 76 ? 7.656 -9.297 11.867 1 45.44 76 THR A CA 1
ATOM 599 C C . THR A 1 76 ? 8.258 -10.617 12.336 1 45.44 76 THR A C 1
ATOM 601 O O . THR A 1 76 ? 9.25 -10.633 13.07 1 45.44 76 THR A O 1
ATOM 604 N N . GLN A 1 77 ? 7.656 -11.609 11.977 1 40.09 77 GLN A N 1
ATOM 605 C CA . GLN A 1 77 ? 8.188 -12.766 12.695 1 40.09 77 GLN A CA 1
ATOM 606 C C . GLN A 1 77 ? 9.695 -12.898 12.484 1 40.09 77 GLN A C 1
ATOM 608 O O . GLN A 1 77 ? 10.406 -13.406 13.359 1 40.09 77 GLN A O 1
ATOM 613 N N . LEU A 1 78 ? 10.047 -12.492 11.328 1 37.09 78 LEU A N 1
ATOM 614 C CA . LEU A 1 78 ? 11.461 -12.844 11.266 1 37.09 78 LEU A CA 1
ATOM 615 C C . LEU A 1 78 ? 12.297 -11.875 12.094 1 37.09 78 LEU A C 1
ATOM 617 O O . LEU A 1 78 ? 13.383 -12.234 12.562 1 37.09 78 LEU A O 1
ATOM 621 N N . PHE A 1 79 ? 11.828 -10.648 12.25 1 37.69 79 PHE A N 1
ATOM 622 C CA . PHE A 1 79 ? 12.734 -9.836 13.055 1 37.69 79 PHE A CA 1
ATOM 623 C C . PHE A 1 79 ? 12.742 -10.312 14.5 1 37.69 79 PHE A C 1
ATOM 625 O O . PHE A 1 79 ? 13.703 -10.07 15.234 1 37.69 79 PHE A O 1
ATOM 632 N N . GLU A 1 80 ? 11.586 -10.664 14.969 1 36.56 80 GLU A N 1
ATOM 633 C CA . GLU A 1 80 ? 11.602 -10.945 16.406 1 36.56 80 GLU A CA 1
ATOM 634 C C . GLU A 1 80 ? 12.578 -12.062 16.734 1 36.56 80 GLU A C 1
ATOM 636 O O . GLU A 1 80 ? 13.203 -12.047 17.797 1 36.56 80 GLU A O 1
ATOM 641 N N . THR A 1 81 ? 12.547 -12.977 15.859 1 34.31 81 THR A N 1
ATOM 642 C CA . THR A 1 81 ? 13.281 -14.117 16.391 1 34.31 81 THR A CA 1
ATOM 643 C C . THR A 1 81 ? 14.773 -13.797 16.5 1 34.31 81 THR A C 1
ATOM 645 O O . THR A 1 81 ? 15.547 -14.602 17.031 1 34.31 81 THR A O 1
ATOM 648 N N . GLY A 1 82 ? 15.336 -12.945 15.672 1 32.69 82 GLY A N 1
ATOM 649 C CA . GLY A 1 82 ? 16.766 -12.844 15.891 1 32.69 82 GLY A CA 1
ATOM 650 C C . GLY A 1 82 ? 17.125 -12.188 17.219 1 32.69 82 GLY A C 1
ATOM 651 O O . GLY A 1 82 ? 18.203 -12.414 17.75 1 32.69 82 GLY A O 1
ATOM 652 N N . GLN A 1 83 ? 16.438 -11.023 17.562 1 34.16 83 GLN A N 1
ATOM 653 C CA . GLN A 1 83 ? 16.984 -10.352 18.734 1 34.16 83 GLN A CA 1
ATOM 654 C C . GLN A 1 83 ? 16.688 -11.133 20 1 34.16 83 GLN A C 1
ATOM 656 O O . GLN A 1 83 ? 17.172 -10.789 21.078 1 34.16 83 GLN A O 1
ATOM 661 N N . ILE A 1 84 ? 15.68 -12.031 20.016 1 34.56 84 ILE A N 1
ATOM 662 C CA . ILE A 1 84 ? 15.469 -12.539 21.359 1 34.56 84 ILE A CA 1
ATOM 663 C C . ILE A 1 84 ? 16.656 -13.406 21.781 1 34.56 84 ILE A C 1
ATOM 665 O O . ILE A 1 84 ? 16.938 -13.562 22.969 1 34.56 84 ILE A O 1
ATOM 669 N N . ASN A 1 85 ? 17.109 -14.102 20.797 1 34.34 85 ASN A N 1
ATOM 670 C CA . ASN A 1 85 ? 17.969 -15.133 21.359 1 34.34 85 ASN A CA 1
ATOM 671 C C . ASN A 1 85 ? 19.281 -14.555 21.891 1 34.34 85 ASN A C 1
ATOM 673 O O . ASN A 1 85 ? 20.219 -15.297 22.203 1 34.34 85 ASN A O 1
ATOM 677 N N . LEU A 1 86 ? 19.438 -13.156 21.625 1 30.81 86 LEU A N 1
ATOM 678 C CA . LEU A 1 86 ? 20.766 -12.805 22.094 1 30.81 86 LEU A CA 1
ATOM 679 C C . LEU A 1 86 ? 20.844 -12.891 23.625 1 30.81 86 LEU A C 1
ATOM 681 O O . LEU A 1 86 ? 21.875 -12.602 24.219 1 30.81 86 LEU A O 1
ATOM 685 N N . GLU A 1 87 ? 19.641 -12.633 24.219 1 30.97 87 GLU A N 1
ATOM 686 C CA . GLU A 1 87 ? 19.828 -12.445 25.656 1 30.97 87 GLU A CA 1
ATOM 687 C C . GLU A 1 87 ? 20.422 -13.703 26.297 1 30.97 87 GLU A C 1
ATOM 689 O O . GLU A 1 87 ? 21.141 -13.609 27.297 1 30.97 87 GLU A O 1
ATOM 694 N N . ASN A 1 88 ? 19.766 -14.766 25.969 1 32 88 ASN A N 1
ATOM 695 C CA . ASN A 1 88 ? 19.953 -15.719 27.062 1 32 88 ASN A CA 1
ATOM 696 C C . ASN A 1 88 ? 21.344 -16.359 27 1 32 88 ASN A C 1
ATOM 698 O O . ASN A 1 88 ? 21.641 -17.25 27.797 1 32 88 ASN A O 1
ATOM 702 N N . GLU A 1 89 ? 21.953 -16.203 25.828 1 29.8 89 GLU A N 1
ATOM 703 C CA . GLU A 1 89 ? 23.109 -17.078 25.875 1 29.8 89 GLU A CA 1
ATOM 704 C C . GLU A 1 89 ? 24.266 -16.453 26.641 1 29.8 89 GLU A C 1
ATOM 706 O O . GLU A 1 89 ? 25.359 -17.016 26.734 1 29.8 89 GLU A O 1
ATOM 711 N N . GLN A 1 90 ? 23.984 -15.281 27.359 1 23.23 90 GLN A N 1
ATOM 712 C CA . GLN A 1 90 ? 25.094 -15.07 28.281 1 23.23 90 GLN A CA 1
ATOM 713 C C . GLN A 1 90 ? 24.938 -15.922 29.531 1 23.23 90 GLN A C 1
ATOM 715 O O . GLN A 1 90 ? 23.844 -16.078 30.062 1 23.23 90 GLN A O 1
ATOM 720 N N . MET B 1 1 ? -8.266 -1.464 15.148 1 77.81 1 MET B N 1
ATOM 721 C CA . MET B 1 1 ? -6.824 -1.419 14.938 1 77.81 1 MET B CA 1
ATOM 722 C C . MET B 1 1 ? -6.422 -0.149 14.195 1 77.81 1 MET B C 1
ATOM 724 O O . MET B 1 1 ? -7.172 0.349 13.359 1 77.81 1 MET B O 1
ATOM 728 N N . PHE B 1 2 ? -5.254 0.38 14.773 1 81.88 2 PHE B N 1
ATOM 729 C CA . PHE B 1 2 ? -4.828 1.666 14.234 1 81.88 2 PHE B CA 1
ATOM 730 C C . PHE B 1 2 ? -3.359 1.628 13.836 1 81.88 2 PHE B C 1
ATOM 732 O O . PHE B 1 2 ? -2.605 0.769 14.297 1 81.88 2 PHE B O 1
ATOM 739 N N . ILE B 1 3 ? -3.061 2.621 12.898 1 85.06 3 ILE B N 1
ATOM 740 C CA . ILE B 1 3 ? -1.657 2.811 12.547 1 85.06 3 ILE B CA 1
ATOM 741 C C . ILE B 1 3 ? -1.263 4.27 12.758 1 85.06 3 ILE B C 1
ATOM 743 O O . ILE B 1 3 ? -2.049 5.18 12.477 1 85.06 3 ILE B O 1
ATOM 747 N N . HIS B 1 4 ? -0.14 4.461 13.352 1 87.94 4 HIS B N 1
ATOM 748 C CA . HIS B 1 4 ? 0.418 5.793 13.547 1 87.94 4 HIS B CA 1
ATOM 749 C C . HIS B 1 4 ? 1.197 6.246 12.312 1 87.94 4 HIS B C 1
ATOM 751 O O . HIS B 1 4 ? 2.09 5.539 11.844 1 87.94 4 HIS B O 1
ATOM 757 N N . LEU B 1 5 ? 0.892 7.484 11.852 1 90.81 5 LEU B N 1
ATOM 758 C CA . LEU B 1 5 ? 1.472 7.961 10.602 1 90.81 5 LEU B CA 1
ATOM 759 C C . LEU B 1 5 ? 2.521 9.031 10.859 1 90.81 5 LEU B C 1
ATOM 761 O O . LEU B 1 5 ? 3.137 9.547 9.922 1 90.81 5 LEU B O 1
ATOM 765 N N . GLY B 1 6 ? 2.586 9.484 12.078 1 88 6 GLY B N 1
ATOM 766 C CA . GLY B 1 6 ? 3.514 10.539 12.438 1 88 6 GLY B CA 1
ATOM 767 C C . GLY B 1 6 ? 2.836 11.742 13.078 1 88 6 GLY B C 1
ATOM 768 O O . GLY B 1 6 ? 1.693 12.062 12.75 1 88 6 GLY B O 1
ATOM 769 N N . GLU B 1 7 ? 3.582 12.477 13.992 1 88.75 7 GLU B N 1
ATOM 770 C CA . GLU B 1 7 ? 3.188 13.727 14.633 1 88.75 7 GLU B CA 1
ATOM 771 C C . GLU B 1 7 ? 1.771 13.641 15.195 1 88.75 7 GLU B C 1
ATOM 773 O O . GLU B 1 7 ? 0.946 14.523 14.961 1 88.75 7 GLU B O 1
ATOM 778 N N . ASN B 1 8 ? 1.353 12.633 15.789 1 87.12 8 ASN B N 1
ATOM 779 C CA . ASN B 1 8 ? 0.11 12.422 16.516 1 87.12 8 ASN B CA 1
ATOM 780 C C . ASN B 1 8 ? -1.062 12.164 15.578 1 87.12 8 ASN B C 1
ATOM 782 O O . ASN B 1 8 ? -2.197 12.539 15.875 1 87.12 8 ASN B O 1
ATOM 786 N N . VAL B 1 9 ? -0.713 11.711 14.422 1 92.06 9 VAL B N 1
ATOM 787 C CA . VAL B 1 9 ? -1.754 11.32 13.477 1 92.06 9 VAL B CA 1
ATOM 788 C C . VAL B 1 9 ? -1.891 9.797 13.461 1 92.06 9 VAL B C 1
ATOM 790 O O . VAL B 1 9 ? -0.902 9.086 13.281 1 92.06 9 VAL B O 1
ATOM 793 N N . VAL B 1 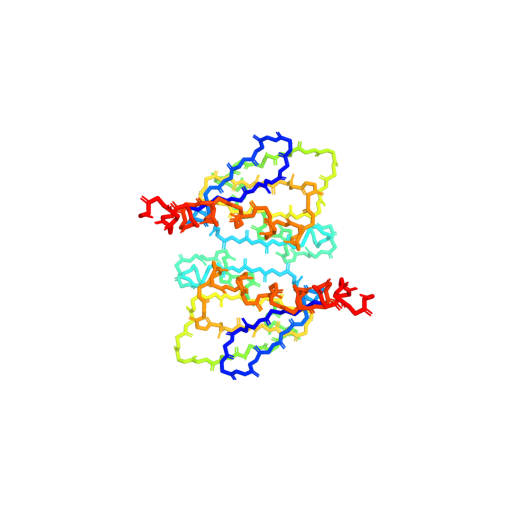10 ? -3.119 9.367 13.672 1 89.62 10 VAL B N 1
ATOM 794 C CA . VAL B 1 10 ? -3.424 7.938 13.68 1 89.62 10 VAL B CA 1
ATOM 795 C C . VAL B 1 10 ? -4.645 7.668 12.805 1 89.62 10 VAL B C 1
ATOM 797 O O . VAL B 1 10 ? -5.59 8.461 12.781 1 89.62 10 VAL B O 1
ATOM 800 N N . VAL B 1 11 ? -4.566 6.602 12.016 1 90.88 11 VAL B N 1
ATOM 801 C CA . VAL B 1 11 ? -5.707 6.254 11.172 1 90.88 11 VAL B CA 1
ATOM 802 C C . VA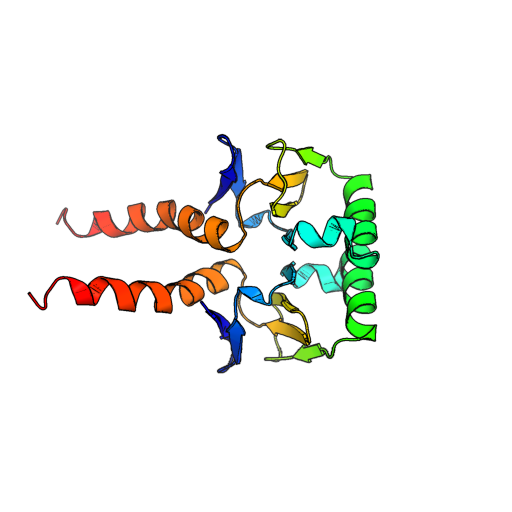L B 1 11 ? -6.102 4.801 11.406 1 90.88 11 VAL B C 1
ATOM 804 O O . VAL B 1 11 ? -5.25 3.959 11.711 1 90.88 11 VAL B O 1
ATOM 807 N N . PRO B 1 12 ? -7.395 4.547 11.344 1 87.56 12 PRO B N 1
ATOM 808 C CA . PRO B 1 12 ? -7.801 3.143 11.406 1 87.56 12 PRO B CA 1
ATOM 809 C C . PRO B 1 12 ? -7.332 2.34 10.195 1 87.56 12 PRO B C 1
ATOM 811 O O . PRO B 1 12 ? -7.453 2.807 9.055 1 87.56 12 PRO B O 1
ATOM 814 N N . ILE B 1 13 ? -6.816 1.137 10.406 1 85.38 13 ILE B N 1
ATOM 815 C CA . ILE B 1 13 ? -6.293 0.281 9.344 1 85.38 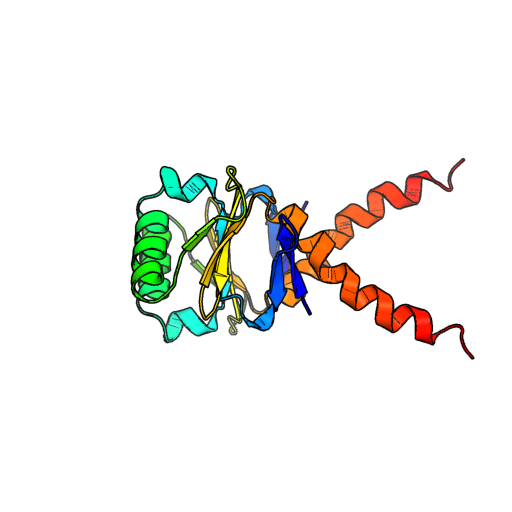13 ILE B CA 1
ATOM 816 C C . ILE B 1 13 ? -7.406 -0.039 8.344 1 85.38 13 ILE B C 1
ATOM 818 O O . ILE B 1 13 ? -7.164 -0.093 7.137 1 85.38 13 ILE B O 1
ATOM 822 N N . ARG B 1 14 ? -8.648 -0.13 8.797 1 84.56 14 ARG B N 1
ATOM 823 C CA . ARG B 1 14 ? -9.766 -0.546 7.957 1 84.56 14 ARG B CA 1
ATOM 824 C C . ARG B 1 14 ? -10.102 0.519 6.918 1 84.56 14 ARG B C 1
ATOM 826 O O . ARG B 1 14 ? -10.812 0.247 5.953 1 84.56 14 ARG B O 1
ATOM 833 N N . GLU B 1 15 ? -9.594 1.691 7.125 1 91.19 15 GLU B N 1
ATOM 834 C CA . GLU B 1 15 ? -9.914 2.783 6.207 1 91.19 15 GLU B CA 1
ATOM 835 C C . GLU B 1 15 ? -8.852 2.916 5.117 1 91.19 15 GLU B C 1
ATOM 837 O O . GLU B 1 15 ? -9.023 3.686 4.172 1 91.19 15 GLU B O 1
ATOM 842 N N . ILE B 1 16 ? -7.812 2.129 5.258 1 90.88 16 ILE B N 1
ATOM 843 C CA . ILE B 1 16 ? -6.703 2.268 4.32 1 90.88 16 ILE B CA 1
ATOM 844 C C . ILE B 1 16 ? -7.051 1.58 3.002 1 90.88 16 ILE B C 1
ATOM 846 O O . ILE B 1 16 ? -7.48 0.424 2.994 1 90.88 16 ILE B O 1
ATOM 850 N N . VAL B 1 17 ? -6.832 2.35 1.967 1 93.06 17 VAL B N 1
ATOM 851 C CA . VAL B 1 17 ? -7.09 1.867 0.613 1 93.06 17 VAL B CA 1
ATOM 852 C C . VAL B 1 17 ? -5.773 1.442 -0.041 1 93.06 17 VAL B C 1
ATOM 854 O O . VAL B 1 17 ? -5.719 0.423 -0.734 1 93.06 17 VAL B O 1
ATOM 857 N N . ALA B 1 18 ? -4.699 2.232 0.259 1 94 18 ALA B N 1
ATOM 858 C CA . ALA B 1 18 ? -3.402 1.981 -0.369 1 94 18 ALA B CA 1
ATOM 859 C C . ALA B 1 18 ? -2.266 2.549 0.475 1 94 18 ALA B C 1
ATOM 861 O O . ALA B 1 18 ? -2.43 3.574 1.141 1 94 18 ALA B O 1
ATOM 862 N N . ILE B 1 19 ? -1.179 1.882 0.432 1 93.19 19 ILE B N 1
ATOM 863 C CA . ILE B 1 19 ? 0.095 2.359 0.96 1 93.19 19 ILE B CA 1
ATOM 864 C C . ILE B 1 19 ? 1.151 2.34 -0.143 1 93.19 19 ILE B C 1
ATOM 866 O O . ILE B 1 19 ? 1.36 1.312 -0.792 1 93.19 19 ILE B O 1
ATOM 870 N N . LEU B 1 20 ? 1.796 3.469 -0.31 1 94.56 20 LEU B N 1
ATOM 871 C CA . LEU B 1 20 ? 2.744 3.584 -1.412 1 94.56 20 LEU B CA 1
ATOM 872 C C . LEU B 1 20 ? 4.078 4.145 -0.927 1 94.56 20 LEU B C 1
ATOM 874 O O . LEU B 1 20 ? 4.117 4.922 0.028 1 94.56 20 LEU B O 1
ATOM 878 N N . ASP B 1 21 ? 5.117 3.754 -1.603 1 93.5 21 ASP B N 1
ATOM 879 C CA . ASP B 1 21 ? 6.418 4.371 -1.366 1 93.5 21 ASP B CA 1
ATOM 880 C C . ASP B 1 21 ? 6.426 5.828 -1.821 1 93.5 21 ASP B C 1
ATOM 882 O O . ASP B 1 21 ? 6.211 6.117 -3 1 93.5 21 ASP B O 1
ATOM 886 N N . GLY B 1 22 ? 6.773 6.691 -0.945 1 94.81 22 GLY B N 1
ATOM 887 C CA . GLY B 1 22 ? 6.734 8.117 -1.227 1 94.81 22 GLY B CA 1
ATOM 888 C C . GLY B 1 22 ? 7.738 8.547 -2.279 1 94.81 22 GLY B C 1
ATOM 889 O O . GLY B 1 22 ? 7.516 9.531 -2.992 1 94.81 22 GLY B O 1
ATOM 890 N N . GLN B 1 23 ? 8.781 7.828 -2.414 1 92.31 23 GLN B N 1
ATOM 891 C CA . GLN B 1 23 ? 9.812 8.172 -3.391 1 92.31 23 GLN B CA 1
ATOM 892 C C . GLN B 1 23 ? 9.266 8.078 -4.816 1 92.31 23 GLN B C 1
ATOM 894 O O . GLN B 1 23 ? 9.703 8.82 -5.699 1 92.31 23 GLN B O 1
ATOM 899 N N . LEU B 1 24 ? 8.273 7.359 -4.98 1 91.75 24 LEU B N 1
ATOM 900 C CA . LEU B 1 24 ? 7.758 7.121 -6.32 1 91.75 24 LEU B CA 1
ATOM 901 C C . LEU B 1 24 ? 6.836 8.25 -6.758 1 91.75 24 LEU B C 1
ATOM 903 O O . LEU B 1 24 ? 6.551 8.406 -7.949 1 91.75 24 LEU B O 1
ATOM 907 N N . PHE B 1 25 ? 6.422 8.977 -5.855 1 93.75 25 PHE B N 1
ATOM 908 C CA . PHE B 1 25 ? 5.574 10.109 -6.184 1 93.75 25 PHE B CA 1
ATOM 909 C C . PHE B 1 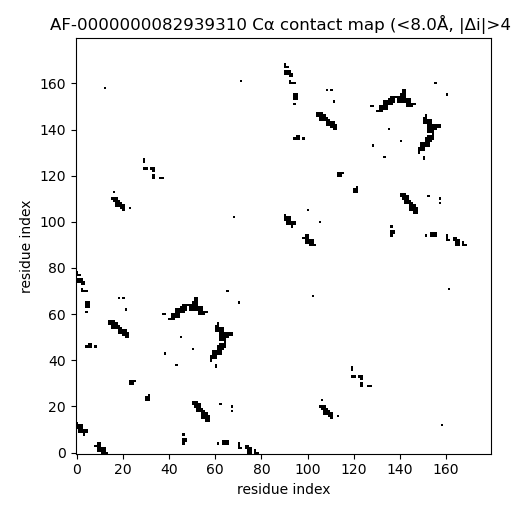25 ? 6.293 11.07 -7.129 1 93.75 25 PHE B C 1
ATOM 911 O O . PHE B 1 25 ? 5.66 11.695 -7.984 1 93.75 25 PHE B O 1
ATOM 918 N N . TYR B 1 26 ? 7.57 11.078 -7.062 1 92.19 26 TYR B N 1
ATOM 919 C CA . TYR B 1 26 ? 8.344 12.047 -7.836 1 92.19 26 TYR B CA 1
ATOM 920 C C . TYR B 1 26 ? 8.922 11.398 -9.086 1 92.19 26 TYR B C 1
ATOM 922 O O . TYR B 1 26 ? 9.203 12.078 -10.078 1 92.19 26 TYR B O 1
ATOM 930 N N . SER B 1 27 ? 9.008 10.133 -9 1 91.94 27 SER B N 1
ATOM 931 C CA . SER B 1 27 ? 9.773 9.5 -10.07 1 91.94 27 SER B CA 1
ATOM 932 C C . SER B 1 27 ? 8.867 8.688 -10.984 1 91.94 27 SER B C 1
ATOM 934 O O . SER B 1 27 ? 9.25 8.359 -12.109 1 91.94 27 SER B O 1
ATOM 936 N N . SER B 1 28 ? 7.66 8.328 -10.492 1 90.69 28 SER B N 1
ATOM 937 C CA . SER B 1 28 ? 6.777 7.457 -11.266 1 90.69 28 SER B CA 1
ATOM 938 C C . SER B 1 28 ? 5.535 8.203 -11.734 1 90.69 28 SER B C 1
ATOM 940 O O . SER B 1 28 ? 4.75 8.688 -10.922 1 90.69 28 SER B O 1
ATOM 942 N N . THR B 1 29 ? 5.355 8.203 -13.078 1 93 29 THR B N 1
ATOM 943 C CA . THR B 1 29 ? 4.188 8.867 -13.641 1 93 29 THR B CA 1
ATOM 944 C C . THR B 1 29 ? 2.904 8.148 -13.219 1 93 29 THR B C 1
ATOM 946 O O . THR B 1 29 ? 1.886 8.797 -12.969 1 93 29 THR B O 1
ATOM 949 N N . ILE B 1 30 ? 2.98 6.902 -13.117 1 90.88 30 ILE B N 1
ATOM 950 C CA . ILE B 1 30 ? 1.813 6.09 -12.789 1 90.88 30 ILE B CA 1
ATOM 951 C C . ILE B 1 30 ? 1.357 6.391 -11.367 1 90.88 30 ILE B C 1
ATOM 953 O O . ILE B 1 30 ? 0.166 6.59 -11.117 1 90.88 30 ILE B O 1
ATOM 957 N N . VAL B 1 31 ? 2.318 6.477 -10.406 1 93.69 31 VAL B N 1
ATOM 958 C CA . VAL B 1 31 ? 1.989 6.789 -9.016 1 93.69 31 VAL B CA 1
ATOM 959 C C . VAL B 1 31 ? 1.45 8.219 -8.922 1 93.69 31 VAL B C 1
ATOM 961 O O . VAL B 1 31 ? 0.46 8.469 -8.234 1 93.69 31 VAL B O 1
ATOM 964 N N . GLN B 1 32 ? 2.078 9.117 -9.68 1 95 32 GLN B N 1
ATOM 965 C CA . GLN B 1 32 ? 1.604 10.492 -9.711 1 95 32 GLN B CA 1
ATOM 966 C C . GLN B 1 32 ? 0.161 10.57 -10.195 1 95 32 GLN B C 1
ATOM 968 O O . GLN B 1 32 ? -0.664 11.266 -9.609 1 95 32 GLN B O 1
ATOM 973 N N . GLU B 1 33 ? -0.171 9.906 -11.203 1 93.31 33 GLU B N 1
ATOM 974 C CA . GLU B 1 33 ? -1.519 9.891 -11.766 1 93.31 33 GLU B CA 1
ATOM 975 C C . GLU B 1 33 ? -2.52 9.297 -10.781 1 93.31 33 GLU B C 1
ATOM 977 O O . GLU B 1 33 ? -3.641 9.789 -10.648 1 93.31 33 GLU B O 1
ATOM 982 N N . PHE B 1 34 ? -2.084 8.234 -10.117 1 93.44 34 PHE B N 1
ATOM 983 C CA . PHE B 1 34 ? -2.934 7.602 -9.117 1 93.44 34 PHE B CA 1
ATOM 984 C C . PHE B 1 34 ? -3.293 8.586 -8.016 1 93.44 34 PHE B C 1
ATOM 986 O O . PHE B 1 34 ? -4.465 8.742 -7.668 1 93.44 34 PHE B O 1
ATOM 993 N N . ILE B 1 35 ? -2.244 9.328 -7.527 1 96.56 35 ILE B N 1
ATOM 994 C CA . ILE B 1 35 ? -2.457 10.289 -6.445 1 96.56 35 ILE B CA 1
ATOM 995 C C . ILE B 1 35 ? -3.293 11.461 -6.957 1 96.56 35 ILE B C 1
ATOM 997 O O . ILE B 1 35 ? -4.207 11.922 -6.27 1 96.56 35 ILE B O 1
ATOM 1001 N N . ASP B 1 36 ? -3.008 11.891 -8.117 1 95.5 36 ASP B N 1
ATOM 1002 C CA . ASP B 1 36 ? -3.779 12.977 -8.719 1 95.5 36 ASP B CA 1
ATOM 1003 C C . ASP B 1 36 ? -5.254 12.594 -8.844 1 95.5 36 ASP B C 1
ATOM 1005 O O . ASP B 1 36 ? -6.137 13.414 -8.586 1 95.5 36 ASP B O 1
ATOM 1009 N N . GLY B 1 37 ? -5.465 11.406 -9.266 1 94.31 37 GLY B N 1
ATOM 1010 C CA . GLY B 1 37 ? -6.832 10.922 -9.359 1 94.31 37 GLY B CA 1
ATOM 1011 C C . GLY B 1 37 ? -7.547 10.891 -8.023 1 94.31 37 GLY B C 1
ATOM 1012 O O . GLY B 1 37 ? -8.695 11.336 -7.914 1 94.31 37 GLY B O 1
ATOM 1013 N N . GLN B 1 38 ? -6.863 10.414 -7.012 1 94.12 38 GLN B N 1
ATOM 1014 C CA . GLN B 1 38 ? -7.43 10.312 -5.672 1 94.12 38 GLN B CA 1
ATOM 1015 C C . GLN B 1 38 ? -7.621 11.703 -5.055 1 94.12 38 GLN B C 1
ATOM 1017 O O . GLN B 1 38 ? -8.562 11.914 -4.285 1 94.12 38 GLN B O 1
ATOM 1022 N N . SER B 1 39 ? -6.766 12.648 -5.48 1 95.94 39 SER B N 1
ATOM 1023 C CA . SER B 1 39 ? -6.785 13.984 -4.887 1 95.94 39 SER B CA 1
ATOM 1024 C C . SER B 1 39 ? -7.926 14.828 -5.453 1 95.94 39 SER B C 1
ATOM 1026 O O . SER B 1 39 ? -8.156 15.953 -5.008 1 95.94 39 SER B O 1
ATOM 1028 N N . LYS B 1 40 ? -8.609 14.25 -6.387 1 94.69 40 LYS B N 1
ATOM 1029 C CA . LYS B 1 40 ? -9.789 14.945 -6.895 1 94.69 40 LYS B CA 1
ATOM 1030 C C . LYS B 1 40 ? -10.914 14.953 -5.859 1 94.69 40 LYS B C 1
ATOM 1032 O O . LYS B 1 40 ? -11.727 15.883 -5.832 1 94.69 40 LYS B O 1
ATOM 1037 N N . THR B 1 41 ? -11.008 14.008 -5.004 1 93.19 41 THR B N 1
ATOM 1038 C CA . THR B 1 41 ? -12.086 13.867 -4.031 1 93.19 41 THR B CA 1
ATOM 1039 C C . THR B 1 41 ? -11.531 13.82 -2.611 1 93.19 41 THR B C 1
ATOM 1041 O O . THR B 1 41 ? -12.289 13.898 -1.642 1 93.19 41 THR B O 1
ATOM 1044 N N . LYS B 1 42 ? -10.234 13.664 -2.484 1 96.12 42 LYS B N 1
ATOM 1045 C CA . LYS B 1 42 ? -9.602 13.562 -1.176 1 96.12 42 LYS B CA 1
ATOM 1046 C C . LYS B 1 42 ? -8.57 14.672 -0.975 1 96.12 42 LYS B C 1
ATOM 1048 O O . LYS B 1 42 ? -7.84 15.023 -1.903 1 96.12 42 LYS B O 1
ATOM 1053 N N . GLU B 1 43 ? -8.516 15.086 0.229 1 97.31 43 GLU B N 1
ATOM 1054 C CA . GLU B 1 43 ? -7.508 16.094 0.545 1 97.31 43 GLU B CA 1
ATOM 1055 C C . GLU B 1 43 ? -6.168 15.445 0.882 1 97.31 43 GLU B C 1
ATOM 1057 O O . GLU B 1 43 ? -6.121 14.398 1.523 1 97.31 43 GLU B O 1
ATOM 1062 N N . ILE B 1 44 ? -5.137 16.172 0.485 1 97.62 44 ILE B N 1
ATOM 1063 C CA . ILE B 1 44 ? -3.789 15.742 0.844 1 97.62 44 ILE B CA 1
ATOM 1064 C C . ILE B 1 44 ? -3.369 16.391 2.156 1 97.62 44 ILE B C 1
ATOM 1066 O O . ILE B 1 44 ? -3.406 17.625 2.287 1 97.62 44 ILE B O 1
ATOM 1070 N N . ILE B 1 45 ? -3.053 15.531 3.146 1 97.44 45 ILE B N 1
ATOM 1071 C CA . ILE B 1 45 ? -2.545 16.016 4.426 1 97.44 45 ILE B CA 1
ATOM 1072 C C . ILE B 1 45 ? -1.048 15.734 4.527 1 97.44 45 ILE B C 1
ATOM 1074 O O . ILE B 1 45 ? -0.63 14.57 4.578 1 97.44 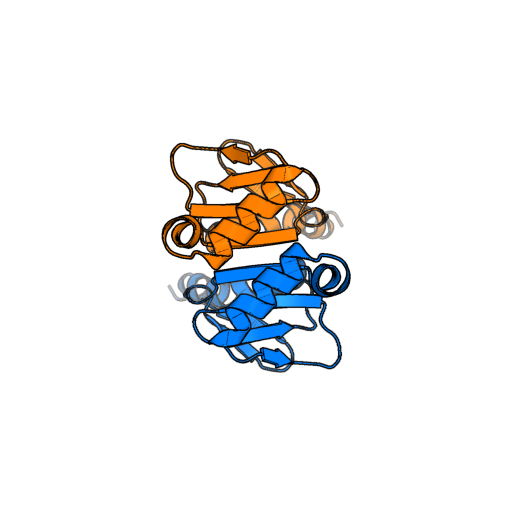45 ILE B O 1
ATOM 1078 N N . GLU B 1 46 ? -0.337 16.766 4.57 1 97.38 46 GLU B N 1
ATOM 1079 C CA . GLU B 1 46 ? 1.102 16.641 4.781 1 97.38 46 GLU B CA 1
ATOM 1080 C C . GLU B 1 46 ? 1.447 16.672 6.266 1 97.38 46 GLU B C 1
ATOM 1082 O O . GLU B 1 46 ? 1.417 17.719 6.898 1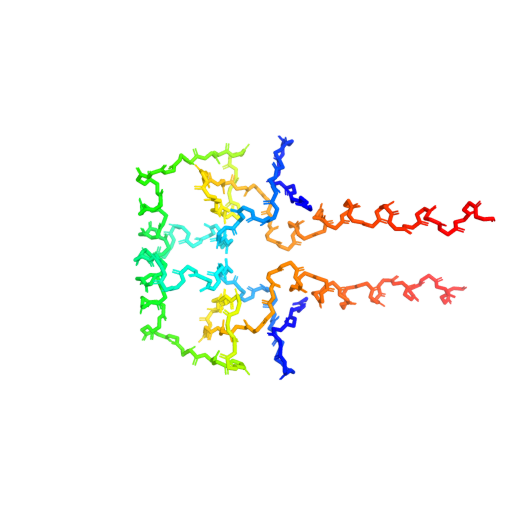 97.38 46 GLU B O 1
ATOM 1087 N N . ILE B 1 47 ? 1.841 15.562 6.805 1 96.12 47 ILE B N 1
ATOM 1088 C CA . ILE B 1 47 ? 2.045 15.422 8.242 1 96.12 47 ILE B CA 1
ATOM 1089 C C . ILE B 1 47 ? 3.334 16.141 8.648 1 96.12 47 ILE B C 1
ATOM 1091 O O . ILE B 1 47 ? 3.422 16.688 9.742 1 96.12 47 ILE B O 1
ATOM 1095 N N . SER B 1 48 ? 4.355 16.078 7.762 1 94.94 48 SER B N 1
ATOM 1096 C CA . SER B 1 48 ? 5.645 16.719 7.992 1 94.94 48 SER B CA 1
ATOM 1097 C C . SER B 1 48 ? 6.262 17.219 6.688 1 94.94 48 SER B C 1
ATOM 1099 O O . SER B 1 48 ? 5.66 17.078 5.621 1 94.94 48 SER B O 1
ATOM 1101 N N . THR B 1 49 ? 7.406 17.797 6.855 1 94.12 49 THR B N 1
ATOM 1102 C CA . THR B 1 49 ? 8.102 18.312 5.684 1 94.12 49 THR B CA 1
ATOM 1103 C C . THR B 1 49 ? 8.656 17.156 4.84 1 94.12 49 THR B C 1
ATOM 1105 O O . THR B 1 49 ? 8.938 17.344 3.652 1 94.12 49 THR B O 1
ATOM 1108 N N . THR B 1 50 ? 8.805 15.992 5.512 1 93.31 50 THR B N 1
ATOM 1109 C CA . THR B 1 50 ? 9.312 14.82 4.801 1 93.31 50 THR B CA 1
ATOM 1110 C C . THR B 1 50 ? 8.188 13.836 4.52 1 93.31 50 THR B C 1
ATOM 1112 O O . THR B 1 50 ? 7.238 13.719 5.301 1 93.31 50 THR B O 1
ATOM 1115 N N . MET B 1 51 ? 8.211 13.25 3.326 1 93.75 51 MET B N 1
ATOM 1116 C CA . MET B 1 51 ? 7.23 12.242 2.936 1 93.75 51 MET B CA 1
ATOM 1117 C C . MET B 1 51 ? 7.926 10.953 2.502 1 93.75 51 MET B C 1
ATOM 1119 O O . MET B 1 51 ? 8.539 10.906 1.437 1 93.75 51 MET B O 1
ATOM 1123 N N . LYS B 1 52 ? 7.801 9.961 3.387 1 92.81 52 LYS B N 1
ATOM 1124 C CA . LYS B 1 52 ? 8.43 8.68 3.076 1 92.81 52 LYS B CA 1
ATOM 1125 C C . LYS B 1 52 ? 7.395 7.668 2.588 1 92.81 52 LYS B C 1
ATOM 1127 O O . LYS B 1 52 ? 7.695 6.832 1.732 1 92.81 52 LYS B O 1
ATOM 1132 N N . THR B 1 53 ? 6.199 7.75 3.127 1 93.62 53 THR B N 1
ATOM 1133 C CA . THR B 1 53 ? 5.109 6.859 2.752 1 93.62 53 THR B CA 1
ATOM 1134 C C . THR B 1 53 ? 3.848 7.648 2.428 1 93.62 53 THR B C 1
ATOM 1136 O O . THR B 1 53 ? 3.568 8.672 3.062 1 93.62 53 THR B O 1
ATOM 1139 N N . ILE B 1 54 ? 3.174 7.254 1.451 1 96.19 54 ILE B N 1
ATOM 1140 C CA . ILE B 1 54 ? 1.87 7.828 1.135 1 96.19 54 ILE B CA 1
ATOM 1141 C C . ILE B 1 54 ? 0.765 6.855 1.531 1 96.19 54 ILE B C 1
ATOM 1143 O O . ILE B 1 54 ? 0.784 5.688 1.13 1 96.19 54 ILE B O 1
ATOM 1147 N N . ILE B 1 55 ? -0.181 7.344 2.314 1 95.06 55 ILE B N 1
ATOM 1148 C CA . ILE B 1 55 ? -1.312 6.535 2.75 1 95.06 55 ILE B CA 1
ATOM 1149 C C . ILE B 1 55 ? -2.611 7.121 2.201 1 95.06 55 ILE B C 1
ATOM 1151 O O . ILE B 1 55 ? -2.943 8.273 2.479 1 95.06 55 ILE B O 1
ATOM 1155 N N . VAL B 1 56 ? -3.268 6.285 1.434 1 96.25 56 VAL B N 1
ATOM 1156 C CA . VAL B 1 56 ? -4.562 6.691 0.898 1 96.25 56 VAL B CA 1
ATOM 1157 C C . VAL B 1 56 ? -5.684 6.039 1.705 1 96.25 56 VAL B C 1
ATOM 1159 O O . VAL B 1 56 ? -5.742 4.812 1.822 1 96.25 56 VAL B O 1
ATOM 1162 N N . THR B 1 57 ? -6.512 6.828 2.318 1 95.69 57 THR B N 1
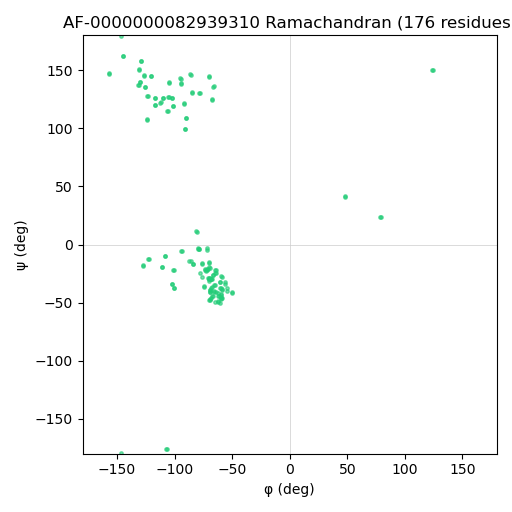ATOM 1163 C CA . THR B 1 57 ? -7.668 6.336 3.057 1 95.69 57 THR B CA 1
ATOM 1164 C C . THR B 1 57 ? -8.961 6.641 2.303 1 95.69 57 THR B C 1
ATOM 1166 O O . THR B 1 57 ? -8.922 7.137 1.176 1 95.69 57 THR B O 1
ATOM 1169 N N . LEU B 1 58 ? -10.07 6.305 2.93 1 93.31 58 LEU B N 1
ATOM 1170 C CA . LEU B 1 58 ? -11.375 6.512 2.312 1 93.31 58 LEU B CA 1
ATOM 1171 C C . LEU B 1 58 ? -11.656 7.996 2.111 1 93.31 58 LEU B C 1
ATOM 1173 O O . LEU B 1 58 ? -12.266 8.391 1.117 1 93.31 58 LEU B O 1
ATOM 1177 N N . ASN B 1 59 ? -10.969 8.82 2.971 1 93.94 59 ASN B N 1
ATOM 1178 C CA . ASN B 1 59 ? -11.398 10.211 2.947 1 93.94 59 ASN B CA 1
ATOM 1179 C C . ASN B 1 59 ? -10.227 11.156 2.721 1 93.94 59 ASN B C 1
ATOM 1181 O O . ASN B 1 59 ? -10.422 12.32 2.357 1 93.94 59 ASN B O 1
ATOM 1185 N N . GLN B 1 60 ? -8.984 10.609 2.969 1 97.5 60 GLN B N 1
ATOM 1186 C CA . GLN B 1 60 ? -7.828 11.5 2.92 1 97.5 60 GLN B CA 1
ATOM 1187 C C . GLN B 1 60 ? -6.605 10.773 2.363 1 97.5 60 GLN B C 1
ATOM 1189 O O . GLN B 1 60 ? -6.578 9.539 2.307 1 97.5 60 GLN B O 1
ATOM 1194 N N . ILE B 1 61 ? -5.691 11.641 1.975 1 98 61 ILE B N 1
ATOM 1195 C CA . ILE B 1 61 ? -4.359 11.172 1.597 1 98 61 ILE B CA 1
ATOM 1196 C C . ILE B 1 61 ? -3.318 11.75 2.551 1 98 61 ILE B C 1
ATOM 1198 O O . ILE B 1 61 ? -3.252 12.969 2.742 1 98 61 ILE B O 1
ATOM 1202 N N . TYR B 1 62 ? -2.504 10.836 3.143 1 96.81 62 TYR B N 1
ATOM 1203 C CA . TYR B 1 62 ? -1.498 11.297 4.094 1 96.81 62 TYR B CA 1
ATOM 1204 C C . TYR B 1 62 ? -0.094 11.141 3.52 1 96.81 62 TYR B C 1
ATOM 1206 O O . TYR B 1 62 ? 0.283 10.047 3.082 1 96.81 62 TYR B O 1
ATOM 1214 N N . PHE B 1 63 ? 0.614 12.273 3.541 1 97.31 63 PHE B N 1
ATOM 1215 C CA . PHE B 1 63 ? 2.055 12.227 3.322 1 97.31 63 PHE B CA 1
ATOM 1216 C C . PHE B 1 63 ? 2.799 12.078 4.645 1 97.31 63 PHE B C 1
ATOM 1218 O O . PHE B 1 63 ? 2.988 13.062 5.367 1 97.31 63 PHE B O 1
ATOM 1225 N N . SER B 1 64 ? 3.174 10.789 4.895 1 94.75 64 SER B N 1
ATOM 1226 C CA . SER B 1 64 ? 3.717 10.453 6.207 1 94.75 64 SER B CA 1
ATOM 1227 C C . SER B 1 64 ? 5.242 10.5 6.203 1 94.75 64 SER B C 1
ATOM 1229 O O . SER B 1 64 ? 5.875 10.047 5.246 1 94.75 64 SER B O 1
ATOM 1231 N N . PRO B 1 65 ? 5.895 10.969 7.305 1 94.5 65 PRO B N 1
ATOM 1232 C CA . PRO B 1 65 ? 7.355 10.953 7.395 1 94.5 65 PRO B CA 1
ATOM 1233 C C . PRO B 1 65 ? 7.914 9.578 7.766 1 94.5 65 PRO B C 1
ATOM 1235 O O . PRO B 1 65 ? 9.133 9.383 7.762 1 94.5 65 PRO B O 1
ATOM 1238 N N . LEU B 1 66 ? 7.027 8.633 8.031 1 87.94 66 LEU B N 1
ATOM 1239 C CA . LEU B 1 66 ? 7.465 7.32 8.5 1 87.94 66 LEU B CA 1
ATOM 1240 C C . LEU B 1 66 ? 7.605 6.344 7.34 1 87.94 66 LEU B C 1
ATOM 1242 O O . LEU B 1 66 ? 6.773 6.34 6.426 1 87.94 66 LEU B O 1
ATOM 1246 N N . ALA B 1 67 ? 8.672 5.578 7.422 1 79.44 67 ALA B N 1
ATOM 1247 C CA . ALA B 1 67 ? 8.828 4.516 6.434 1 79.44 67 ALA B CA 1
ATOM 1248 C C . ALA B 1 67 ? 7.801 3.41 6.645 1 79.44 67 ALA B C 1
ATOM 1250 O O . ALA B 1 67 ? 7.379 3.154 7.773 1 79.44 67 ALA B O 1
ATOM 1251 N N . SER B 1 68 ? 7.273 2.762 5.574 1 67 68 SER B N 1
ATOM 1252 C CA . SER B 1 68 ? 6.238 1.733 5.613 1 67 68 SER B CA 1
ATOM 1253 C C . SER B 1 68 ? 6.578 0.642 6.621 1 67 68 SER B C 1
ATOM 1255 O O . SER B 1 68 ? 5.691 0.108 7.289 1 67 68 SER B O 1
ATOM 1257 N N . VAL B 1 69 ? 7.793 0.25 6.688 1 60.81 69 VAL B N 1
ATOM 1258 C CA . VAL B 1 69 ? 8.219 -0.773 7.637 1 60.81 69 VAL B CA 1
ATOM 1259 C C . VAL B 1 69 ? 7.957 -0.297 9.062 1 60.81 69 VAL B C 1
ATOM 1261 O O . VAL B 1 69 ? 7.551 -1.083 9.922 1 60.81 69 VAL B O 1
ATOM 1264 N N . THR B 1 70 ? 8.18 0.967 9.234 1 56.97 70 THR B N 1
ATOM 1265 C CA . THR B 1 70 ? 8 1.579 10.547 1 56.97 70 THR B CA 1
ATOM 1266 C C . THR B 1 70 ? 6.52 1.717 10.883 1 56.97 70 THR B C 1
ATOM 1268 O O . THR B 1 70 ? 6.141 1.675 12.055 1 56.97 70 THR B O 1
ATOM 1271 N N . LEU B 1 71 ? 5.664 1.71 9.852 1 55.88 71 LEU B N 1
ATOM 1272 C CA . LEU B 1 71 ? 4.234 1.874 10.094 1 55.88 71 LEU B CA 1
ATOM 1273 C C . LEU B 1 71 ? 3.658 0.647 10.797 1 55.88 71 LEU B C 1
ATOM 1275 O O . LEU B 1 71 ? 2.713 0.761 11.578 1 55.88 71 LEU B O 1
ATOM 1279 N N . LYS B 1 72 ? 4.223 -0.53 10.562 1 53.25 72 LYS B N 1
ATOM 1280 C CA . LYS B 1 72 ? 3.752 -1.785 11.141 1 53.25 72 LYS B CA 1
ATOM 1281 C C . LYS B 1 72 ? 4.035 -1.842 12.633 1 53.25 72 LYS B C 1
ATOM 1283 O O . LYS B 1 72 ? 3.209 -2.326 13.414 1 53.25 72 LYS B O 1
ATOM 1288 N N . ARG B 1 73 ? 5.145 -1.541 13.023 1 49.53 73 ARG B N 1
ATOM 1289 C CA . ARG B 1 73 ? 5.457 -1.665 14.445 1 49.53 73 ARG B CA 1
ATOM 1290 C C . ARG B 1 73 ? 4.449 -0.899 15.297 1 49.53 73 ARG B C 1
ATOM 1292 O O . ARG B 1 73 ? 4.07 -1.353 16.375 1 49.53 73 ARG B O 1
ATOM 1299 N N . ARG B 1 74 ? 4.184 0.099 14.797 1 49.03 74 ARG B N 1
ATOM 1300 C CA . ARG B 1 74 ? 3.352 0.924 15.672 1 49.03 74 ARG B CA 1
ATOM 1301 C C . ARG B 1 74 ? 1.877 0.562 15.523 1 49.03 74 ARG B C 1
ATOM 1303 O O . ARG B 1 74 ? 1.026 1.093 16.234 1 49.03 74 ARG B O 1
ATOM 1310 N N . SER B 1 75 ? 1.536 -0.183 14.477 1 49.12 75 SER B N 1
ATOM 1311 C CA . SER B 1 75 ? 0.153 -0.628 14.344 1 49.12 75 SER B CA 1
ATOM 1312 C C . SER B 1 75 ? -0.253 -1.534 15.5 1 49.12 75 SER B C 1
ATOM 1314 O O . SER B 1 75 ? -1.396 -1.489 15.961 1 49.12 75 SER B O 1
ATOM 1316 N N . THR B 1 76 ? 0.663 -2.562 15.727 1 45.12 76 THR B N 1
ATOM 1317 C CA . THR B 1 76 ? 0.335 -3.691 16.594 1 45.12 76 THR B CA 1
ATOM 1318 C C . THR B 1 76 ? 0.247 -3.252 18.047 1 45.12 76 THR B C 1
ATOM 1320 O O . THR B 1 76 ? -0.247 -3.996 18.891 1 45.12 76 THR B O 1
ATOM 1323 N N . GLN B 1 77 ? 0.82 -2.203 18.297 1 39.56 77 GLN B N 1
ATOM 1324 C CA . GLN B 1 77 ? 0.883 -2.061 19.75 1 39.56 77 GLN B CA 1
ATOM 1325 C C . GLN B 1 77 ? -0.508 -2.133 20.375 1 39.56 77 GLN B C 1
ATOM 1327 O O . GLN B 1 77 ? -0.665 -2.598 21.5 1 39.56 77 GLN B O 1
ATOM 1332 N N . LEU B 1 78 ? -1.391 -1.619 19.609 1 36.59 78 LEU B N 1
ATOM 1333 C CA . LEU B 1 78 ? -2.588 -1.614 20.453 1 36.59 78 LEU B CA 1
ATOM 1334 C C . LEU B 1 78 ? -3.205 -3.006 20.516 1 36.59 78 LEU B C 1
ATOM 1336 O O . LEU B 1 78 ? -3.955 -3.311 21.453 1 36.59 78 LEU B O 1
ATOM 1340 N N . PHE B 1 79 ? -2.971 -3.842 19.516 1 37.22 79 PHE B N 1
ATOM 1341 C CA . PHE B 1 79 ? -3.611 -5.129 19.75 1 37.22 79 PHE B CA 1
ATOM 1342 C C . PHE B 1 79 ? -2.93 -5.871 20.906 1 37.22 79 PHE B C 1
ATOM 1344 O O . PHE B 1 79 ? -3.525 -6.762 21.516 1 37.22 79 PHE B O 1
ATOM 1351 N N . GLU B 1 80 ? -1.644 -5.754 20.938 1 36.19 80 GLU B N 1
ATOM 1352 C CA . GLU B 1 80 ? -1.017 -6.602 21.938 1 36.19 80 GLU B CA 1
ATOM 1353 C C . GLU B 1 80 ? -1.55 -6.289 23.344 1 36.19 80 GLU B C 1
ATOM 1355 O O . GLU B 1 80 ? -1.687 -7.188 24.172 1 36.19 80 GLU B O 1
ATOM 1360 N N . THR B 1 81 ? -1.724 -5.035 23.484 1 34.06 81 THR B N 1
ATOM 1361 C CA . THR B 1 81 ? -1.956 -4.797 24.906 1 34.06 81 THR B CA 1
ATOM 1362 C C . THR B 1 81 ? -3.287 -5.402 25.344 1 34.06 81 THR B C 1
ATOM 1364 O O . THR B 1 81 ? -3.604 -5.422 26.531 1 34.06 81 THR B O 1
ATOM 1367 N N . GLY B 1 82 ? -4.301 -5.508 24.484 1 32.28 82 GLY B N 1
ATOM 1368 C CA . GLY B 1 82 ? -5.488 -6.035 25.141 1 32.28 82 GLY B CA 1
ATOM 1369 C C . GLY B 1 82 ? -5.348 -7.488 25.547 1 32.28 82 GLY B C 1
ATOM 1370 O O . GLY B 1 82 ? -6.004 -7.938 26.5 1 32.28 82 GLY B O 1
ATOM 1371 N N . GLN B 1 83 ? -4.836 -8.375 24.609 1 33.47 83 GLN B N 1
ATOM 1372 C CA . GLN B 1 83 ? -4.957 -9.773 25.016 1 33.47 83 GLN B CA 1
ATOM 1373 C C . GLN B 1 83 ? -3.971 -10.109 26.125 1 33.47 83 GLN B C 1
ATOM 1375 O O . GLN B 1 83 ? -4.027 -11.203 26.703 1 33.47 83 GLN B O 1
ATOM 1380 N N . ILE B 1 84 ? -2.859 -9.375 26.297 1 34.44 84 ILE B N 1
ATOM 1381 C CA . ILE B 1 84 ? -1.976 -9.969 27.297 1 34.44 84 ILE B CA 1
ATOM 1382 C C . ILE B 1 84 ? -2.629 -9.891 28.672 1 34.44 84 ILE B C 1
ATOM 1384 O O . ILE B 1 84 ? -2.293 -10.664 29.562 1 34.44 84 ILE B O 1
ATOM 1388 N N . ASN B 1 85 ? -3.295 -8.797 28.812 1 34.5 85 ASN B N 1
ATOM 1389 C CA . ASN B 1 85 ? -3.572 -8.656 30.234 1 34.5 85 ASN B CA 1
ATOM 1390 C C . ASN B 1 85 ? -4.613 -9.664 30.719 1 34.5 85 ASN B C 1
ATOM 1392 O O . ASN B 1 85 ? -5.117 -9.57 31.828 1 34.5 85 ASN B O 1
ATOM 1396 N N . LEU B 1 86 ? -5.152 -10.484 29.672 1 30.61 86 LEU B N 1
ATOM 1397 C CA . LEU B 1 86 ? -6.188 -11.312 30.297 1 30.61 86 LEU B CA 1
ATOM 1398 C C . LEU B 1 86 ? -5.57 -12.352 31.219 1 30.61 86 LEU B C 1
ATOM 1400 O O . LEU B 1 86 ? -6.289 -13.148 31.828 1 30.61 86 LEU B O 1
ATOM 1404 N N . GLU B 1 87 ? -4.324 -12.75 30.844 1 31.03 87 GLU B N 1
ATOM 1405 C CA . GLU B 1 87 ? -3.908 -13.953 31.578 1 31.03 87 GLU B CA 1
ATOM 1406 C C . GLU B 1 87 ? -3.826 -13.68 33.062 1 31.03 87 GLU B C 1
ATOM 1408 O O . GLU B 1 87 ? -4.031 -14.594 33.875 1 31.03 87 GLU B O 1
ATOM 1413 N N . ASN B 1 88 ? -3.152 -12.594 33.375 1 32 88 ASN B N 1
ATOM 1414 C CA . ASN B 1 88 ? -2.637 -12.766 34.719 1 32 88 ASN B CA 1
ATOM 1415 C C . ASN B 1 88 ? -3.73 -12.578 35.781 1 32 88 ASN B C 1
ATOM 1417 O O . ASN B 1 88 ? -3.463 -12.633 36.969 1 32 88 ASN B O 1
ATOM 1421 N N . GLU B 1 89 ? -4.82 -11.961 35.344 1 30.12 89 GLU B N 1
ATOM 1422 C CA . GLU B 1 89 ? -5.625 -11.641 36.531 1 30.12 89 GLU B CA 1
ATOM 1423 C C . GLU B 1 89 ? -6.434 -12.852 37 1 30.12 89 GLU B C 1
ATOM 1425 O O . GLU B 1 89 ? -7.262 -12.742 37.906 1 30.12 89 GLU B O 1
ATOM 1430 N N . GLN B 1 90 ? -6.09 -14.094 36.406 1 22.91 90 GLN B N 1
ATOM 1431 C CA . GLN B 1 90 ? -6.742 -15.133 37.219 1 22.91 90 GLN B CA 1
ATOM 1432 C C . GLN B 1 90 ? -5.922 -15.461 38.438 1 22.91 90 GLN B C 1
ATOM 1434 O O . GLN B 1 90 ? -4.691 -15.5 38.406 1 22.91 90 GLN B O 1
#

Radius of gyration: 17.18 Å; Cα contacts (8 Å, |Δi|>4): 321; chains: 2; bounding box: 40×38×56 Å

InterPro domains:
  IPR007169 Extracellular matrix regulatory protein A-like [PF04025] (2-74)

pLDDT: mean 79.48, std 23.27, range [22.91, 98.0]

Solvent-accessible surface area (backbone atoms only — not comparable to full-atom values): 9675 Å² total; per-residue (Å²): 111,42,30,50,44,48,92,90,37,71,43,51,54,86,43,50,43,33,41,33,45,29,71,36,52,80,73,31,68,59,53,35,49,42,51,54,58,51,49,72,84,21,52,79,42,69,67,47,96,46,55,38,17,33,39,34,39,84,66,36,30,37,31,16,56,41,46,68,76,60,32,49,64,52,23,47,52,64,60,54,60,60,64,56,62,63,61,67,77,107,111,42,29,50,45,48,94,92,38,71,45,53,55,87,43,51,44,33,41,34,44,28,70,36,53,79,73,31,68,58,51,36,49,41,50,54,59,52,49,72,81,21,51,80,44,68,69,48,97,46,56,38,17,32,38,32,39,84,64,36,31,35,30,16,56,43,46,67,76,58,32,49,64,53,24,48,52,66,60,53,60,61,64,57,64,62,62,69,80,108

Nearest PDB structures (foldseek):
  7bme-assembly1_D  TM=7.511E-01  e=2.789E-04  Geobacillus thermodenitrificans NG80-2
  7bme-assembly1_B  TM=7.711E-01  e=1.084E-03  Geobacillus thermodenitrificans NG80-2
  7p1w-assembly1_B  TM=7.398E-01  e=8.930E-04  Geobacillus thermodenitrificans NG80-2
  7bm2-assembly1_D  TM=7.358E-01  e=1.084E-03  Geobacillus thermodenitrificans NG80-2
  7bme-assembly1_D  TM=7.509E-01  e=1.965E-04  Geobacillus thermodenitrificans NG80-2

Secondary structure (DSSP, 8-state):
-EEEEETTEEEEGGGEEEEEETTHHHH-HHHHHHHHHHTTTSEEEE-SS--SEEEEESSEEEEESS-HHHHHHHHHHHHHHHHHTTTTT-/-EEEEETTEEEEGGGEEEEEETTHHHH-HHHHHHHHHHTTTSEEEE-SS--SEEEEESSEEEEESS-HHHHHHHHHHHHHHHHHTTTTT-